Protein AF-A0AA36EA44-F1 (afdb_monomer_lite)

Sequence (154 aa):
MENFQSLFESNIAKANEVISSLGSTLKMEKAKLKQAHSGLEKDNVELNSSISSKIMKLQDDLATMTVMKSCISDVNALLLDIIETCDSMIPITLKKHLSEKLRPVFTMLHRPKGVPESGSILKQRGKGVKQSKKEIPRPSVKPTFKPKSEAKRS

Organism: Lactuca saligna (NCBI:txid75948)

Foldseek 3Di:
DVVVVVVVVVVVVVVVVVVVVVVVVVVVVVVVVVVVVVVVVVVVVVVVVVVVVVVVVVVVVVVVVVVLLVVLVVVVVVVVVVLVVCVPPDPPVVSVVVCVVCVVVNVVSVDPPPDDPPPDDPDDDDDDDDDDDDDDDDDDDDDDDDDDDDDDDD

Radius of gyration: 41.21 Å; chains: 1; bounding box: 108×43×106 Å

Structure (mmCIF, N/CA/C/O backbone):
data_AF-A0AA36EA44-F1
#
_entry.id   AF-A0AA36EA44-F1
#
loop_
_atom_site.group_PDB
_atom_site.id
_atom_site.type_symbol
_atom_site.label_atom_id
_atom_site.label_alt_id
_atom_site.label_comp_id
_atom_site.label_asym_id
_atom_site.label_entity_id
_atom_site.label_seq_id
_atom_site.pdbx_PDB_ins_code
_atom_site.Cartn_x
_atom_site.Cartn_y
_atom_site.Cartn_z
_atom_site.occupancy
_atom_site.B_iso_or_equiv
_atom_site.auth_seq_id
_atom_site.auth_comp_id
_atom_site.auth_asym_id
_atom_site.auth_atom_id
_atom_site.pdbx_PDB_model_num
ATOM 1 N N . MET A 1 1 ? -48.434 -3.581 55.687 1.00 69.88 1 MET A N 1
ATOM 2 C CA . MET A 1 1 ? -47.322 -2.623 55.495 1.00 69.88 1 MET A CA 1
ATOM 3 C C . MET A 1 1 ? -46.025 -3.354 55.142 1.00 69.88 1 MET A C 1
ATOM 5 O O . MET A 1 1 ? -45.350 -2.936 54.214 1.00 69.88 1 MET A O 1
ATOM 9 N N . GLU A 1 2 ? -45.744 -4.499 55.770 1.00 79.75 2 GLU A N 1
ATOM 10 C CA . GLU A 1 2 ? -44.529 -5.315 55.564 1.00 79.75 2 GLU A CA 1
ATOM 11 C C . GLU A 1 2 ? -44.252 -5.748 54.107 1.00 79.75 2 GLU A C 1
ATOM 13 O O . GLU A 1 2 ? -43.113 -5.671 53.663 1.00 79.75 2 GLU A O 1
ATOM 18 N N . ASN A 1 3 ? -45.273 -6.102 53.315 1.00 90.06 3 ASN A N 1
ATOM 19 C CA . ASN A 1 3 ? -45.079 -6.533 51.916 1.00 90.06 3 ASN A CA 1
ATOM 20 C C . ASN A 1 3 ? -44.512 -5.426 50.993 1.00 90.06 3 ASN A C 1
ATOM 22 O O . ASN A 1 3 ? -43.799 -5.698 50.030 1.00 90.06 3 ASN A O 1
ATOM 26 N N . PHE A 1 4 ? -44.813 -4.153 51.279 1.00 93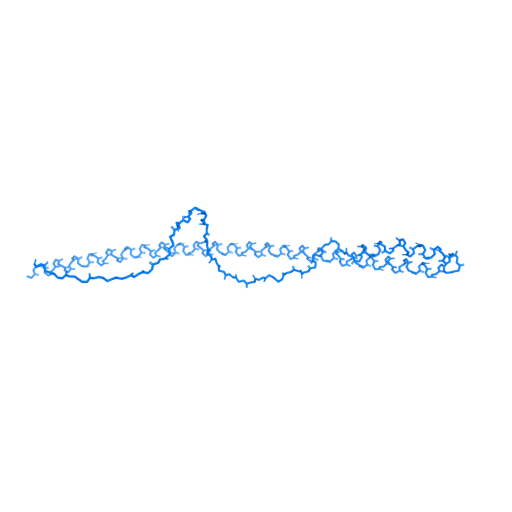.88 4 PHE A N 1
ATOM 27 C CA . PHE A 1 4 ? -44.265 -3.036 50.500 1.00 93.88 4 PHE A CA 1
ATOM 28 C C . PHE A 1 4 ? -42.791 -2.786 50.827 1.00 93.88 4 PHE A C 1
ATOM 30 O O . PHE A 1 4 ? -42.006 -2.512 49.920 1.00 93.88 4 PHE A O 1
ATOM 37 N N . GLN A 1 5 ? -42.413 -2.932 52.099 1.00 95.06 5 GLN A N 1
ATOM 38 C CA . GLN A 1 5 ? -41.031 -2.807 52.560 1.00 95.06 5 GLN A CA 1
ATOM 39 C C . GLN A 1 5 ? -40.135 -3.849 51.872 1.00 95.06 5 GLN A C 1
ATOM 41 O O . GLN A 1 5 ? -39.123 -3.496 51.270 1.00 95.06 5 GLN A O 1
ATOM 46 N N . SER A 1 6 ? -40.557 -5.119 51.863 1.00 95.00 6 SER A N 1
ATOM 47 C CA . SER A 1 6 ? -39.792 -6.205 51.239 1.00 95.00 6 SER A CA 1
ATOM 48 C C . SER A 1 6 ? -39.656 -6.044 49.723 1.00 95.00 6 SER A C 1
ATOM 50 O O . SER A 1 6 ? -38.596 -6.318 49.158 1.00 95.00 6 SER A O 1
ATOM 52 N N . LEU A 1 7 ? -40.708 -5.573 49.041 1.00 95.88 7 LEU A N 1
ATOM 53 C CA . LEU A 1 7 ? -40.651 -5.278 47.605 1.00 95.88 7 LEU A CA 1
ATOM 54 C C . LEU A 1 7 ? -39.654 -4.157 47.297 1.00 95.88 7 LEU A C 1
ATOM 56 O O . LEU A 1 7 ? -38.891 -4.257 46.334 1.00 95.88 7 LEU A O 1
ATOM 60 N N . PHE A 1 8 ? -39.646 -3.106 48.115 1.00 96.44 8 PHE A N 1
ATOM 61 C CA . PHE A 1 8 ? -38.722 -1.989 47.967 1.00 96.44 8 PHE A CA 1
ATOM 62 C C . PHE A 1 8 ? -37.265 -2.425 48.160 1.00 96.44 8 PHE A C 1
ATOM 64 O O . PHE A 1 8 ? -36.429 -2.157 47.296 1.00 96.44 8 PHE A O 1
ATOM 71 N N . GLU A 1 9 ? -36.973 -3.173 49.225 1.00 96.94 9 GLU A N 1
ATOM 72 C CA . GL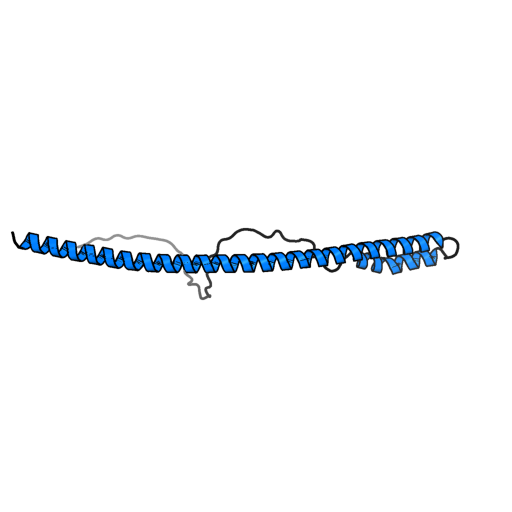U A 1 9 ? -35.632 -3.707 49.497 1.00 96.94 9 GLU A CA 1
ATOM 73 C C . GLU A 1 9 ? -35.145 -4.644 48.380 1.00 96.94 9 GLU A C 1
ATOM 75 O O . GLU A 1 9 ? -34.023 -4.499 47.890 1.00 96.94 9 GLU A O 1
ATOM 80 N N . SER A 1 10 ? -36.010 -5.542 47.892 1.00 97.62 10 SER A N 1
ATOM 81 C CA . SER A 1 10 ? -35.718 -6.402 46.735 1.00 97.62 10 SER A CA 1
ATOM 82 C C . SER A 1 10 ? -35.385 -5.584 45.481 1.00 97.62 10 SER A C 1
ATOM 84 O O . SER A 1 10 ? -34.459 -5.917 44.739 1.00 97.62 10 SER A O 1
ATOM 86 N N . ASN A 1 11 ? -36.131 -4.512 45.215 1.00 97.62 11 ASN A N 1
ATOM 87 C CA . ASN A 1 11 ? -35.894 -3.670 44.043 1.00 97.62 11 ASN A CA 1
ATOM 88 C C . ASN A 1 11 ? -34.576 -2.896 44.150 1.00 97.62 11 ASN A C 1
ATOM 90 O O . ASN A 1 11 ? -33.856 -2.801 43.155 1.00 97.62 11 ASN A O 1
ATOM 94 N N . ILE A 1 12 ? -34.225 -2.405 45.341 1.00 98.38 12 ILE A N 1
ATOM 95 C CA . ILE A 1 12 ? -32.917 -1.786 45.595 1.00 98.38 12 ILE A CA 1
ATOM 96 C C . ILE A 1 12 ? -31.793 -2.791 45.345 1.00 98.38 12 ILE A C 1
ATOM 98 O O . ILE A 1 12 ? -30.825 -2.466 44.658 1.00 98.38 12 ILE A O 1
ATOM 102 N N . ALA A 1 13 ? -31.923 -4.018 45.856 1.00 98.19 13 ALA A N 1
ATOM 103 C CA . ALA A 1 13 ? -30.918 -5.058 45.661 1.00 98.19 13 ALA A CA 1
ATOM 104 C C . ALA A 1 13 ? -30.692 -5.353 44.168 1.00 98.19 13 ALA A C 1
ATOM 106 O O . ALA A 1 13 ? -29.554 -5.320 43.699 1.00 98.19 13 ALA A O 1
ATOM 107 N N . LYS A 1 14 ? -31.776 -5.530 43.401 1.00 98.50 14 LYS A N 1
ATOM 108 C CA . LYS A 1 14 ? -31.709 -5.733 41.944 1.00 98.50 14 LYS A CA 1
ATOM 109 C C . LYS A 1 14 ? -31.079 -4.544 41.220 1.00 98.50 14 LYS A C 1
ATOM 111 O O . LYS A 1 14 ? -30.257 -4.735 40.329 1.00 98.50 14 LYS A O 1
ATOM 116 N N . ALA A 1 15 ? -31.437 -3.315 41.597 1.00 98.44 15 ALA A N 1
ATOM 117 C CA . ALA A 1 15 ? -30.849 -2.116 41.005 1.00 98.44 15 ALA A CA 1
ATOM 118 C C . ALA A 1 15 ? -29.330 -2.063 41.245 1.00 98.44 15 ALA A C 1
ATOM 120 O O . ALA A 1 15 ? -28.568 -1.818 40.312 1.00 98.44 15 ALA A O 1
ATOM 121 N N . ASN A 1 16 ? -28.881 -2.370 42.463 1.00 98.44 16 ASN A N 1
ATOM 122 C CA . ASN A 1 16 ? -27.461 -2.402 42.814 1.00 98.44 16 ASN A CA 1
ATOM 123 C C . ASN A 1 16 ? -26.691 -3.506 42.075 1.00 98.44 16 ASN A C 1
ATOM 125 O O . ASN A 1 16 ? -25.550 -3.289 41.653 1.00 98.44 16 ASN A O 1
ATOM 129 N N . GLU A 1 17 ? -27.309 -4.670 41.877 1.00 98.62 17 GLU A N 1
ATOM 130 C CA . GLU A 1 17 ? -26.740 -5.763 41.086 1.00 98.62 17 GLU A CA 1
ATOM 131 C C . GLU A 1 17 ? -26.542 -5.343 39.622 1.00 98.62 17 GLU A C 1
ATOM 133 O O . GLU A 1 17 ? -25.446 -5.483 39.072 1.00 98.62 17 GLU A O 1
ATOM 138 N N . VAL A 1 18 ? -27.568 -4.740 39.011 1.00 98.62 18 VAL A N 1
ATOM 139 C CA . VAL A 1 18 ? -27.497 -4.219 37.638 1.00 98.62 18 VAL A CA 1
ATOM 140 C C . VAL A 1 18 ? -26.425 -3.135 37.515 1.00 98.62 18 VAL A C 1
ATOM 142 O O . VAL A 1 18 ? -25.623 -3.178 36.582 1.00 98.62 18 VAL A O 1
ATOM 145 N N . ILE A 1 19 ? -26.356 -2.197 38.465 1.00 98.62 19 ILE A N 1
ATOM 146 C CA . ILE A 1 19 ? -25.332 -1.140 38.494 1.00 98.62 19 ILE A CA 1
ATOM 147 C C . ILE A 1 19 ? -23.925 -1.748 38.563 1.00 98.62 19 ILE A C 1
ATOM 149 O O . ILE A 1 19 ? -23.029 -1.325 37.828 1.00 98.62 19 ILE A O 1
ATOM 153 N N . SER A 1 20 ? -23.729 -2.770 39.397 1.00 98.38 20 SER A N 1
ATOM 154 C CA . SER A 1 20 ? -22.437 -3.447 39.547 1.00 98.38 20 SER A CA 1
ATOM 155 C C . SER A 1 20 ? -22.031 -4.194 38.271 1.00 98.38 20 SER A C 1
ATOM 157 O O . SER A 1 20 ? -20.891 -4.067 37.812 1.00 98.38 20 SER A O 1
ATOM 159 N N . SER A 1 21 ? -22.970 -4.914 37.651 1.00 98.56 21 SER A N 1
ATOM 160 C CA . SER A 1 21 ? -22.762 -5.620 36.380 1.00 98.56 21 SER A CA 1
ATOM 161 C C . SER A 1 21 ? -22.435 -4.660 35.230 1.00 98.56 21 SER A C 1
ATOM 163 O O . SER A 1 21 ? -21.468 -4.865 34.485 1.00 98.56 21 SER A O 1
ATOM 165 N N . LEU A 1 22 ? -23.173 -3.550 35.129 1.00 98.62 22 LEU A N 1
ATOM 166 C CA . LEU A 1 22 ? -22.915 -2.502 34.145 1.00 98.62 22 LEU A CA 1
ATOM 167 C C . LEU A 1 22 ? -21.538 -1.865 34.364 1.00 98.62 22 LEU A C 1
ATOM 169 O O . LEU A 1 22 ? -20.781 -1.690 33.409 1.00 98.62 22 LEU A O 1
ATOM 173 N N . GLY A 1 23 ? -21.176 -1.575 35.616 1.00 98.69 23 GLY A N 1
ATOM 174 C CA . GLY A 1 23 ? -19.865 -1.035 35.971 1.00 98.69 23 GLY A CA 1
ATOM 175 C C . GLY A 1 23 ? -18.713 -1.965 35.579 1.00 98.69 23 GLY A C 1
ATOM 176 O O . GLY A 1 23 ? -17.700 -1.502 35.048 1.00 98.69 23 GLY A O 1
ATOM 177 N N . SER A 1 24 ? -18.872 -3.275 35.787 1.00 98.44 24 SER A N 1
ATOM 178 C CA . SER A 1 24 ? -17.914 -4.293 35.336 1.00 98.44 24 SER A CA 1
ATOM 179 C C . SER A 1 24 ? -17.795 -4.325 33.807 1.00 98.44 24 SER A C 1
ATOM 181 O O . SER A 1 24 ? -16.693 -4.232 33.257 1.00 98.44 24 SER A O 1
ATOM 183 N N . THR A 1 25 ? -18.935 -4.347 33.111 1.00 98.69 25 THR A N 1
ATOM 184 C CA . THR A 1 25 ? -18.997 -4.382 31.642 1.00 98.69 25 THR A CA 1
ATOM 185 C C . THR A 1 25 ? -18.336 -3.153 31.020 1.00 98.69 25 THR A C 1
ATOM 187 O O . THR A 1 25 ? -17.501 -3.287 30.127 1.00 98.69 25 THR A O 1
ATOM 190 N N . LEU A 1 26 ? -18.622 -1.953 31.533 1.00 98.69 26 LEU A N 1
ATOM 191 C CA . LEU A 1 26 ? -18.016 -0.709 31.050 1.00 98.69 26 LEU A CA 1
ATOM 192 C C . LEU A 1 26 ? -16.497 -0.680 31.249 1.00 98.69 26 LEU A C 1
ATOM 194 O O . LEU A 1 26 ? -15.771 -0.207 30.374 1.00 98.69 26 LEU A O 1
ATOM 198 N N . LYS A 1 27 ? -15.988 -1.198 32.375 1.00 98.75 27 LYS A N 1
ATOM 199 C CA . LYS A 1 27 ? -14.538 -1.308 32.608 1.00 98.75 27 LYS A CA 1
ATOM 200 C C . LYS A 1 27 ? -13.879 -2.247 31.597 1.00 98.75 27 LYS A C 1
ATOM 202 O O . LYS A 1 27 ? -12.832 -1.900 31.050 1.00 98.75 27 LYS A O 1
ATOM 207 N N . MET A 1 28 ? -14.501 -3.394 31.326 1.00 98.62 28 MET A N 1
ATOM 208 C CA . MET A 1 28 ? -14.015 -4.353 30.335 1.00 98.62 28 MET A CA 1
ATOM 209 C C . MET A 1 28 ? -14.016 -3.757 28.920 1.00 98.62 28 MET A C 1
ATOM 211 O O . MET A 1 28 ? -12.995 -3.812 28.238 1.00 98.62 28 MET A O 1
ATOM 215 N N . GLU A 1 29 ? -15.119 -3.146 28.485 1.00 98.62 29 GLU A N 1
ATOM 216 C CA . GLU A 1 29 ? -15.212 -2.519 27.158 1.00 98.62 29 GLU A CA 1
ATOM 217 C C . GLU A 1 29 ? -14.220 -1.359 27.002 1.00 98.62 29 GLU A C 1
ATOM 219 O O . GLU A 1 29 ? -13.554 -1.242 25.975 1.00 98.62 29 GLU A O 1
ATOM 224 N N . LYS A 1 30 ? -14.008 -0.557 28.054 1.00 98.69 30 LYS A N 1
ATOM 225 C CA . LYS A 1 30 ? -12.967 0.481 28.065 1.00 98.69 30 LYS A CA 1
ATOM 226 C C . LYS A 1 30 ? -11.567 -0.102 27.858 1.00 98.69 30 LYS A C 1
ATOM 228 O O . LYS A 1 30 ? -10.756 0.507 27.161 1.00 98.69 30 LYS A O 1
ATOM 233 N N . ALA A 1 31 ? -11.263 -1.253 28.458 1.00 98.75 31 ALA A N 1
ATOM 234 C CA . ALA A 1 31 ? -9.978 -1.924 28.270 1.00 98.75 31 ALA A CA 1
ATOM 235 C C . ALA A 1 31 ? -9.820 -2.455 26.835 1.00 98.75 31 ALA A C 1
ATOM 237 O O . ALA A 1 31 ? -8.790 -2.202 26.209 1.00 98.75 31 ALA A O 1
ATOM 238 N N . LYS A 1 32 ? -10.858 -3.099 26.285 1.00 98.81 32 LYS A N 1
ATOM 239 C CA . LYS A 1 32 ? -10.873 -3.570 24.889 1.00 98.81 32 LYS A CA 1
ATOM 240 C C . LYS A 1 32 ? -10.690 -2.423 23.898 1.00 98.81 32 LYS A C 1
ATOM 242 O O . LYS A 1 32 ? -9.893 -2.540 22.974 1.00 98.81 32 LYS A O 1
ATOM 247 N N . LEU A 1 33 ? -11.374 -1.298 24.113 1.00 98.69 33 LEU A N 1
ATOM 248 C CA . LEU A 1 33 ? -11.248 -0.118 23.258 1.00 98.69 33 LEU A CA 1
ATOM 249 C C . LEU A 1 33 ? -9.821 0.442 23.273 1.00 98.69 33 LEU A C 1
ATOM 251 O O . LEU A 1 33 ? -9.277 0.753 22.218 1.00 98.69 33 LEU A O 1
ATOM 255 N N . LYS A 1 34 ? -9.189 0.527 24.452 1.00 98.75 34 LYS A N 1
ATOM 256 C CA . LYS A 1 34 ? -7.783 0.948 24.564 1.00 98.75 34 LYS A CA 1
ATOM 257 C C . LYS A 1 34 ? -6.843 0.002 23.821 1.00 98.75 34 LYS A C 1
ATOM 259 O O . LYS A 1 34 ? -5.960 0.467 23.109 1.00 98.75 34 LYS A O 1
ATOM 264 N N . GLN A 1 35 ? -7.056 -1.305 23.958 1.00 98.62 35 GLN A N 1
ATOM 265 C CA . GLN A 1 35 ? -6.265 -2.311 23.255 1.00 98.62 35 GLN A CA 1
ATOM 266 C C . GLN A 1 35 ? -6.421 -2.183 21.732 1.00 98.62 35 GLN A C 1
ATOM 268 O O . GLN A 1 35 ? -5.423 -2.158 21.013 1.00 98.62 35 GLN A O 1
ATOM 273 N N . ALA A 1 36 ? -7.655 -2.035 21.241 1.00 98.69 36 ALA A N 1
ATOM 274 C CA . ALA A 1 36 ? -7.937 -1.839 19.822 1.00 98.69 36 ALA A CA 1
ATOM 275 C C . ALA A 1 36 ? -7.286 -0.557 19.283 1.00 98.69 36 ALA A C 1
ATOM 277 O O . ALA A 1 36 ? -6.678 -0.584 18.216 1.00 98.69 36 ALA A O 1
ATOM 278 N N . HIS A 1 37 ? -7.344 0.540 20.044 1.00 98.62 37 HIS A N 1
ATOM 279 C CA . HIS A 1 37 ? -6.681 1.792 19.684 1.00 98.62 37 HIS A CA 1
ATOM 280 C C . HIS A 1 37 ? -5.164 1.615 19.550 1.00 98.62 37 HIS A C 1
ATOM 282 O O . HIS A 1 37 ? -4.600 1.992 18.530 1.00 98.62 37 HIS A O 1
ATOM 288 N N . SER A 1 38 ? -4.506 0.987 20.533 1.00 98.62 38 SER A N 1
ATOM 289 C CA . SER A 1 38 ? -3.061 0.729 20.447 1.00 98.62 38 SER A CA 1
ATOM 290 C C . SER A 1 38 ? -2.680 -0.189 19.280 1.00 98.62 38 SER A C 1
ATOM 292 O O . SER A 1 38 ? -1.619 -0.012 18.687 1.00 98.62 38 SER A O 1
ATOM 294 N N . GLY A 1 39 ? -3.543 -1.149 18.927 1.00 98.62 39 GLY A 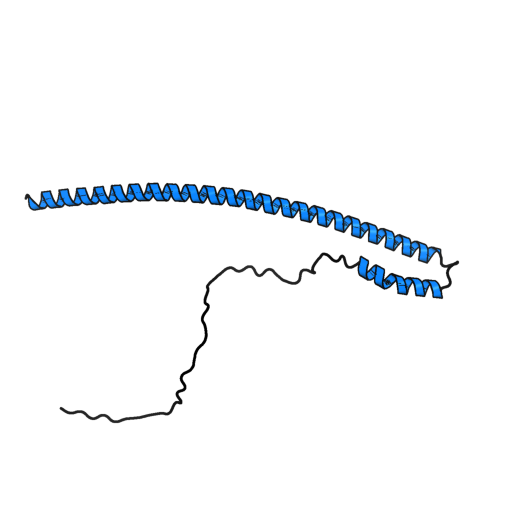N 1
ATOM 295 C CA . GLY A 1 39 ? -3.336 -2.008 17.760 1.00 98.62 39 GLY A CA 1
ATOM 296 C C . GLY A 1 39 ? -3.404 -1.215 16.457 1.00 98.62 39 GLY A C 1
ATOM 297 O O . GLY A 1 39 ? -2.473 -1.268 15.662 1.00 98.62 39 GLY A O 1
ATOM 298 N N . LEU A 1 40 ? -4.453 -0.406 16.285 1.00 98.69 40 LEU A N 1
ATOM 299 C CA . LEU A 1 40 ? -4.614 0.457 15.110 1.00 98.69 40 LEU A CA 1
ATOM 300 C C . LEU A 1 40 ? -3.475 1.470 14.962 1.00 98.69 40 LEU A C 1
ATOM 302 O O . LEU A 1 40 ? -3.028 1.734 13.850 1.00 98.69 40 LEU A O 1
ATOM 306 N N . GLU A 1 41 ? -2.995 2.035 16.069 1.00 98.75 41 GLU A N 1
ATOM 307 C CA . GLU A 1 41 ? -1.865 2.963 16.062 1.00 98.75 41 GLU A CA 1
ATOM 308 C C . GLU A 1 41 ? -0.580 2.279 15.579 1.00 98.75 41 GLU A C 1
ATOM 310 O O . GLU A 1 41 ? 0.108 2.808 14.704 1.00 98.75 41 GLU A O 1
ATOM 315 N N . LYS A 1 42 ? -0.303 1.067 16.074 1.00 98.69 42 LYS A N 1
ATOM 316 C CA . LYS A 1 42 ? 0.831 0.255 15.622 1.00 98.69 42 LYS A CA 1
ATOM 317 C C . LYS A 1 42 ? 0.730 -0.081 14.132 1.00 98.69 42 LYS A C 1
ATOM 319 O O . LYS A 1 42 ? 1.687 0.158 13.397 1.00 98.69 42 LYS A O 1
ATOM 324 N N . ASP A 1 43 ? -0.419 -0.587 13.691 1.00 98.69 43 ASP A N 1
ATOM 325 C CA . ASP A 1 43 ? -0.648 -0.969 12.294 1.00 98.69 43 ASP A CA 1
ATOM 326 C C . ASP A 1 43 ? -0.497 0.237 11.357 1.00 98.69 43 ASP A C 1
ATOM 328 O O . ASP A 1 43 ? 0.066 0.126 10.269 1.00 98.69 43 ASP A O 1
ATOM 332 N N . ASN A 1 44 ? -0.949 1.419 11.788 1.00 98.56 44 ASN A N 1
ATOM 333 C CA . ASN A 1 44 ? -0.791 2.653 11.026 1.00 98.56 44 ASN A CA 1
ATOM 334 C C . ASN A 1 44 ? 0.685 3.064 10.894 1.00 98.56 44 ASN A C 1
ATOM 336 O O . ASN A 1 44 ? 1.122 3.455 9.811 1.00 98.56 44 ASN A O 1
ATOM 340 N N . VAL A 1 45 ? 1.476 2.966 11.967 1.00 98.69 45 VAL A N 1
ATOM 341 C CA . VAL A 1 45 ? 2.923 3.239 11.911 1.00 98.69 45 VAL A CA 1
ATOM 342 C C . VAL A 1 45 ? 3.627 2.258 10.968 1.00 98.69 45 VAL A C 1
ATOM 344 O O . VAL A 1 45 ? 4.422 2.681 10.125 1.00 98.69 45 VAL A O 1
ATOM 347 N N . GLU A 1 46 ? 3.304 0.967 11.054 1.00 98.75 46 GLU A N 1
ATOM 348 C CA . GLU A 1 46 ? 3.884 -0.070 10.195 1.00 98.75 46 GLU A CA 1
ATOM 349 C C . GLU A 1 46 ? 3.523 0.141 8.719 1.00 98.75 46 GLU A C 1
ATOM 351 O O . GLU A 1 46 ? 4.398 0.119 7.846 1.00 98.75 46 GLU A O 1
ATOM 356 N N . LEU A 1 47 ? 2.252 0.434 8.434 1.00 98.62 47 LEU A N 1
ATOM 357 C CA . LEU A 1 47 ? 1.786 0.737 7.086 1.00 98.62 47 LEU A CA 1
ATOM 358 C C . LEU A 1 47 ? 2.499 1.966 6.512 1.00 98.62 47 LEU A C 1
ATOM 360 O O . LEU A 1 47 ? 2.991 1.912 5.384 1.00 98.62 47 LEU A O 1
ATOM 364 N N . ASN A 1 48 ? 2.602 3.054 7.281 1.00 98.50 48 ASN A N 1
ATOM 365 C CA . ASN A 1 48 ? 3.278 4.273 6.835 1.00 98.50 48 ASN A CA 1
ATOM 366 C C . ASN A 1 48 ? 4.772 4.044 6.576 1.00 98.50 48 ASN A C 1
ATOM 368 O O . ASN A 1 48 ? 5.305 4.546 5.583 1.00 98.50 48 ASN A O 1
ATOM 372 N N . SER A 1 49 ? 5.440 3.248 7.413 1.00 98.56 49 SER A N 1
ATOM 373 C CA . SER A 1 49 ? 6.835 2.852 7.194 1.00 98.56 49 SER A CA 1
ATOM 374 C C . SER A 1 49 ? 6.991 2.042 5.899 1.00 98.56 49 SER A C 1
ATOM 376 O O . SER A 1 49 ? 7.838 2.360 5.059 1.00 98.56 49 SER A O 1
ATOM 378 N N . SER A 1 50 ? 6.112 1.057 5.673 1.00 98.62 50 SER A N 1
ATOM 379 C CA . SER A 1 50 ? 6.114 0.226 4.463 1.00 98.62 50 SER A CA 1
ATOM 380 C C . SER A 1 50 ? 5.858 1.038 3.190 1.00 98.62 50 SER A C 1
ATOM 382 O O . SER A 1 50 ? 6.558 0.870 2.189 1.00 98.62 50 SER A O 1
ATOM 384 N N . ILE A 1 51 ? 4.879 1.947 3.225 1.00 98.56 51 ILE A N 1
ATOM 385 C CA . ILE A 1 51 ? 4.567 2.846 2.108 1.00 98.56 51 ILE A CA 1
ATOM 386 C C . ILE A 1 51 ? 5.766 3.745 1.806 1.00 98.56 51 ILE A C 1
ATOM 388 O O . ILE A 1 51 ? 6.186 3.817 0.653 1.00 98.56 51 ILE A O 1
ATOM 392 N N . SER A 1 52 ? 6.352 4.372 2.827 1.00 98.50 52 SER A N 1
ATOM 393 C CA . SER A 1 52 ? 7.507 5.262 2.660 1.00 98.50 52 SER A CA 1
ATOM 394 C C . SER A 1 52 ? 8.696 4.529 2.037 1.00 98.50 52 SER A C 1
ATOM 396 O O . SER A 1 52 ? 9.292 5.017 1.080 1.00 98.50 52 SER A O 1
ATOM 398 N N . SER A 1 53 ? 8.988 3.311 2.506 1.00 98.50 53 SER A N 1
ATOM 399 C CA . SER A 1 53 ? 10.037 2.461 1.934 1.00 98.50 53 SER A CA 1
ATOM 400 C C . SER A 1 53 ? 9.796 2.146 0.453 1.00 98.50 53 SER A C 1
ATOM 402 O O . SER A 1 53 ? 10.707 2.274 -0.367 1.00 98.50 53 SER A O 1
ATOM 404 N N . LYS A 1 54 ? 8.562 1.788 0.077 1.00 98.56 54 LYS A N 1
ATOM 405 C CA . LYS A 1 54 ? 8.212 1.511 -1.324 1.00 98.56 54 LYS A CA 1
ATOM 406 C C . LYS A 1 54 ? 8.289 2.754 -2.207 1.00 98.56 54 LYS A C 1
ATOM 408 O O . LYS A 1 54 ? 8.715 2.637 -3.352 1.00 98.56 54 LYS A O 1
ATOM 413 N N . ILE A 1 55 ? 7.896 3.920 -1.695 1.00 98.38 55 ILE A N 1
ATOM 414 C CA . ILE A 1 55 ? 8.005 5.192 -2.421 1.00 98.38 55 ILE A CA 1
ATOM 415 C C . ILE A 1 55 ? 9.471 5.512 -2.707 1.00 98.38 55 ILE A C 1
ATOM 417 O O . ILE A 1 55 ? 9.791 5.798 -3.857 1.00 98.38 55 ILE A O 1
ATOM 421 N N . MET A 1 56 ? 10.356 5.398 -1.710 1.00 97.94 56 MET A N 1
ATOM 422 C CA . MET A 1 56 ? 11.793 5.631 -1.910 1.00 97.94 56 MET A CA 1
ATOM 423 C C . MET A 1 56 ? 12.362 4.702 -2.984 1.00 97.94 56 MET A C 1
ATOM 425 O O . MET A 1 56 ? 12.997 5.162 -3.925 1.00 97.94 56 MET A O 1
ATOM 429 N N . LYS A 1 57 ? 12.030 3.406 -2.927 1.00 97.81 57 LYS A N 1
ATOM 430 C CA . LYS A 1 57 ? 12.479 2.453 -3.949 1.00 97.81 57 LYS A CA 1
ATOM 431 C C . LYS A 1 57 ? 11.995 2.821 -5.357 1.00 97.81 57 LYS A C 1
ATOM 433 O O . LYS A 1 57 ? 12.763 2.755 -6.307 1.00 97.81 57 LYS A O 1
ATOM 438 N N . LEU A 1 58 ? 10.729 3.217 -5.502 1.00 97.56 58 LEU A N 1
ATOM 439 C CA . LEU A 1 58 ? 10.194 3.641 -6.800 1.00 97.56 58 LEU A CA 1
ATOM 440 C C . LEU A 1 58 ? 10.860 4.924 -7.314 1.00 97.56 58 LEU A C 1
ATOM 442 O O . LEU A 1 58 ? 11.018 5.078 -8.523 1.00 97.56 58 LEU A O 1
ATOM 446 N N . GLN A 1 59 ? 11.243 5.838 -6.421 1.00 97.56 59 GLN A N 1
ATOM 447 C CA . GLN A 1 59 ? 11.999 7.037 -6.783 1.00 97.56 59 GLN A CA 1
ATOM 448 C C . GLN A 1 59 ? 13.402 6.678 -7.285 1.00 97.56 59 GLN A C 1
ATOM 450 O O . GLN A 1 59 ? 13.811 7.199 -8.323 1.00 97.56 59 GLN A O 1
ATOM 455 N N . ASP A 1 60 ? 14.087 5.743 -6.626 1.00 96.19 60 ASP A N 1
ATOM 456 C CA . ASP A 1 60 ? 15.402 5.247 -7.052 1.00 96.19 60 ASP A CA 1
ATOM 457 C C . ASP A 1 60 ? 15.329 4.525 -8.410 1.00 96.19 60 ASP A C 1
ATOM 459 O O . ASP A 1 60 ? 16.133 4.783 -9.315 1.00 96.19 60 ASP A O 1
ATOM 463 N N . ASP A 1 61 ? 14.324 3.665 -8.596 1.00 95.56 61 ASP A N 1
ATOM 464 C CA . ASP A 1 61 ? 14.081 2.960 -9.859 1.00 95.56 61 ASP A CA 1
ATOM 465 C C . ASP A 1 61 ? 13.783 3.961 -10.997 1.00 95.56 61 ASP A C 1
ATOM 467 O O . ASP A 1 61 ? 14.293 3.829 -12.116 1.00 95.56 61 ASP A O 1
ATOM 471 N N . LEU A 1 62 ? 12.997 5.009 -10.719 1.00 94.69 62 LEU A N 1
ATOM 472 C CA . LEU A 1 62 ? 12.685 6.071 -11.679 1.00 94.69 62 LEU A CA 1
ATOM 473 C C . LEU A 1 62 ? 13.916 6.919 -12.030 1.00 94.69 62 LEU A C 1
ATOM 475 O O . LEU A 1 62 ? 14.113 7.250 -13.205 1.00 94.69 62 LEU A O 1
ATOM 479 N N . ALA A 1 63 ? 14.747 7.258 -11.043 1.00 94.50 63 ALA A N 1
ATOM 480 C CA . ALA A 1 63 ? 16.004 7.965 -11.264 1.00 94.50 63 ALA A CA 1
ATOM 481 C C . ALA A 1 63 ? 16.928 7.138 -12.170 1.00 94.50 63 ALA A C 1
ATOM 483 O O . ALA A 1 63 ? 17.414 7.640 -13.185 1.00 94.50 63 ALA A O 1
ATOM 484 N N . THR A 1 64 ? 17.063 5.842 -11.884 1.00 94.69 64 THR A N 1
ATOM 485 C CA . THR A 1 64 ? 17.851 4.902 -12.695 1.00 94.69 64 THR A CA 1
ATOM 486 C C . THR A 1 64 ? 17.336 4.817 -14.133 1.00 94.69 64 THR A C 1
ATOM 488 O O . THR A 1 64 ? 18.111 4.921 -15.085 1.00 94.69 64 THR A O 1
ATOM 491 N N . MET A 1 65 ? 16.017 4.693 -14.323 1.00 93.12 65 MET A N 1
ATOM 492 C CA . MET A 1 65 ? 15.415 4.676 -15.660 1.00 93.12 65 MET A CA 1
ATOM 493 C C . MET A 1 65 ? 15.650 5.992 -16.416 1.00 93.12 65 MET A C 1
ATOM 495 O O . MET A 1 65 ? 15.862 5.975 -17.629 1.00 93.12 65 MET A O 1
ATOM 499 N N . THR A 1 66 ? 15.602 7.130 -15.724 1.00 91.50 66 THR A N 1
ATOM 500 C CA . THR A 1 66 ? 15.834 8.450 -16.328 1.00 91.50 66 THR A CA 1
ATOM 501 C C . THR A 1 66 ? 17.271 8.576 -16.826 1.00 91.50 66 THR A C 1
ATOM 503 O O . THR A 1 66 ? 17.478 8.963 -17.976 1.00 91.50 66 THR A O 1
ATOM 506 N N . VAL A 1 67 ? 18.249 8.158 -16.017 1.00 92.44 67 VAL A N 1
ATOM 507 C CA . VAL A 1 67 ? 19.661 8.094 -16.425 1.00 92.44 67 VAL A CA 1
ATOM 508 C C . VAL A 1 67 ? 19.826 7.190 -17.646 1.00 92.44 67 VAL A C 1
ATOM 510 O O . VAL A 1 67 ? 20.402 7.610 -18.646 1.00 92.44 67 VAL A O 1
ATOM 513 N N . MET A 1 68 ? 19.244 5.987 -17.624 1.00 92.62 68 MET A N 1
ATOM 514 C CA . MET A 1 68 ? 19.326 5.053 -18.750 1.00 92.62 68 MET A CA 1
ATOM 515 C C . MET A 1 68 ? 18.734 5.640 -20.041 1.00 92.62 68 MET A C 1
ATOM 517 O O . MET A 1 68 ? 19.328 5.493 -21.108 1.00 92.62 68 MET A O 1
ATOM 521 N N . LYS A 1 69 ? 17.591 6.335 -19.961 1.00 89.62 69 LYS A N 1
ATOM 522 C CA . LYS A 1 69 ? 16.994 7.029 -21.114 1.00 89.62 69 LYS A CA 1
ATOM 523 C C . LYS A 1 69 ? 17.909 8.122 -21.666 1.00 89.62 69 LYS A C 1
ATOM 525 O O . LYS A 1 69 ? 18.014 8.230 -22.884 1.00 89.62 69 LYS A O 1
ATOM 530 N N . SER A 1 70 ? 18.571 8.888 -20.796 1.00 92.94 70 SER A N 1
ATOM 531 C CA . SER A 1 70 ? 19.562 9.886 -21.216 1.00 92.94 70 SER A CA 1
ATOM 532 C C . SER A 1 70 ? 20.710 9.222 -21.970 1.00 92.94 70 SER A C 1
ATOM 534 O O . SER A 1 70 ? 20.959 9.576 -23.114 1.00 92.94 70 SER A O 1
ATOM 536 N N . CYS A 1 71 ? 21.320 8.176 -21.401 1.00 91.75 71 CYS A N 1
ATOM 537 C CA . CYS A 1 71 ? 22.425 7.464 -22.048 1.00 91.75 71 CYS A CA 1
ATOM 538 C C . CYS A 1 71 ? 22.032 6.881 -23.412 1.00 91.75 71 CYS A C 1
ATOM 540 O O . CYS A 1 71 ? 22.811 6.930 -24.359 1.00 91.75 71 CYS A O 1
ATOM 542 N N . ILE A 1 72 ? 20.818 6.335 -23.531 1.00 89.50 72 ILE A N 1
ATOM 543 C CA . ILE A 1 72 ? 20.282 5.858 -24.812 1.00 89.50 72 ILE A CA 1
ATOM 544 C C . ILE A 1 72 ? 20.179 7.008 -25.814 1.00 89.50 72 ILE A C 1
ATOM 546 O O . ILE A 1 72 ? 20.569 6.844 -26.967 1.00 89.50 72 ILE A O 1
ATOM 550 N N . SER A 1 73 ? 19.656 8.158 -25.388 1.00 91.38 73 SER A N 1
ATOM 551 C CA . SER A 1 73 ? 19.557 9.343 -26.240 1.00 91.38 73 SER A CA 1
ATOM 552 C C . SER A 1 73 ? 20.934 9.805 -26.717 1.00 91.38 73 SER A C 1
ATOM 554 O O . SER A 1 73 ? 21.098 10.065 -27.907 1.00 91.38 73 SER A O 1
ATOM 556 N N . ASP A 1 74 ? 21.925 9.833 -25.825 1.00 91.75 74 ASP A N 1
ATOM 557 C CA . ASP A 1 74 ? 23.297 10.246 -26.138 1.00 91.75 74 ASP A CA 1
ATOM 558 C C . ASP A 1 74 ? 23.959 9.290 -27.142 1.00 91.75 74 ASP A C 1
ATOM 560 O O . ASP A 1 74 ? 24.546 9.726 -28.132 1.00 91.75 74 ASP A O 1
ATOM 564 N N . VAL A 1 75 ? 23.805 7.973 -26.948 1.00 90.94 75 VAL A N 1
ATOM 565 C CA . VAL A 1 75 ? 24.301 6.957 -27.893 1.00 90.94 75 VAL A CA 1
ATOM 566 C C . VAL A 1 75 ? 23.614 7.088 -29.250 1.00 90.94 75 VAL A C 1
ATOM 568 O O . VAL A 1 75 ? 24.278 7.012 -30.282 1.00 90.94 75 VAL A O 1
ATOM 571 N N . ASN A 1 76 ? 22.297 7.301 -29.273 1.00 86.00 76 ASN A N 1
ATOM 572 C CA . ASN A 1 76 ? 21.558 7.478 -30.521 1.00 86.00 76 ASN A CA 1
ATOM 573 C C . ASN A 1 76 ? 22.028 8.729 -31.275 1.00 86.00 76 ASN A C 1
ATOM 575 O O . ASN A 1 76 ? 22.219 8.660 -32.487 1.00 86.00 76 ASN A O 1
ATOM 579 N N . ALA A 1 77 ? 22.239 9.842 -30.567 1.00 88.81 77 ALA A N 1
ATOM 580 C CA . ALA A 1 77 ? 22.746 11.082 -31.145 1.00 88.81 77 ALA A CA 1
ATOM 581 C C . ALA A 1 77 ? 24.153 10.894 -31.729 1.00 88.81 77 ALA A C 1
ATOM 583 O O . ALA A 1 77 ? 24.386 11.259 -32.877 1.00 88.81 77 ALA A O 1
ATOM 584 N N . LEU A 1 78 ? 25.058 10.243 -30.990 1.00 90.69 78 LEU A N 1
ATOM 585 C CA . LEU A 1 78 ? 26.413 9.954 -31.462 1.00 90.69 78 LEU A CA 1
ATOM 586 C C . LEU A 1 78 ? 26.417 9.045 -32.700 1.00 90.69 78 LEU A C 1
ATOM 588 O O . LEU A 1 78 ? 27.163 9.281 -33.646 1.00 90.69 78 LEU A O 1
ATOM 592 N N . LEU A 1 79 ? 25.585 7.999 -32.717 1.00 84.75 79 LEU A N 1
ATOM 593 C CA . LEU A 1 79 ? 25.476 7.109 -33.876 1.00 84.75 79 LEU A CA 1
ATOM 594 C C . LEU A 1 79 ? 24.947 7.843 -35.112 1.00 84.75 79 LEU A C 1
ATOM 596 O O . LEU A 1 79 ? 25.429 7.586 -36.214 1.00 84.75 79 LEU A O 1
ATOM 600 N N . LEU A 1 80 ? 23.971 8.738 -34.943 1.00 84.88 80 LEU A N 1
ATOM 601 C CA . LEU A 1 80 ? 23.459 9.572 -36.032 1.00 84.88 80 LEU A CA 1
ATOM 602 C C . LEU A 1 80 ? 24.536 10.525 -36.558 1.00 84.88 80 LEU A C 1
ATOM 604 O O . LEU A 1 80 ? 24.748 10.559 -37.766 1.00 84.88 80 LEU A O 1
ATOM 608 N N . ASP A 1 81 ? 25.265 11.202 -35.670 1.00 86.44 81 ASP A N 1
ATOM 609 C CA . ASP A 1 81 ? 26.359 12.116 -36.020 1.00 86.44 81 ASP A CA 1
ATOM 610 C C . ASP A 1 81 ? 27.485 11.413 -36.801 1.00 86.44 81 ASP A C 1
ATOM 612 O O . ASP A 1 81 ? 27.935 11.901 -37.840 1.00 86.44 81 ASP A O 1
ATOM 616 N N . ILE A 1 82 ? 27.882 10.206 -36.376 1.00 83.94 82 ILE A N 1
ATOM 617 C CA . ILE A 1 82 ? 28.860 9.379 -37.104 1.00 83.94 82 ILE A CA 1
ATOM 618 C C . ILE A 1 82 ? 28.341 9.036 -38.501 1.00 83.94 82 ILE A C 1
ATOM 620 O O . ILE A 1 82 ? 29.086 9.127 -39.480 1.00 83.94 82 ILE A O 1
ATOM 624 N N . ILE A 1 83 ? 27.074 8.623 -38.607 1.00 79.56 83 ILE A N 1
ATOM 625 C CA . ILE A 1 83 ? 26.456 8.285 -39.890 1.00 79.56 83 ILE A CA 1
ATOM 626 C C . ILE A 1 83 ? 26.443 9.521 -40.798 1.00 79.56 83 ILE A C 1
ATOM 628 O O . ILE A 1 83 ? 26.857 9.411 -41.947 1.00 79.56 83 ILE A O 1
ATOM 632 N N . GLU A 1 84 ? 26.001 10.680 -40.315 1.00 80.50 84 GLU A N 1
ATOM 633 C CA . GLU A 1 84 ? 25.974 11.940 -41.070 1.00 80.50 84 GLU A CA 1
ATOM 634 C C . GLU A 1 84 ? 27.375 12.373 -41.519 1.00 80.50 84 GLU A C 1
ATOM 636 O O . GLU A 1 84 ? 27.601 12.577 -42.709 1.00 80.50 84 GLU A O 1
ATOM 641 N N . THR A 1 85 ? 28.353 12.391 -40.615 1.00 81.94 85 THR A N 1
ATOM 642 C CA . THR A 1 85 ? 29.730 12.815 -40.920 1.00 81.94 85 THR A CA 1
ATOM 643 C C . THR A 1 85 ? 30.431 11.886 -41.918 1.00 81.94 85 THR A C 1
ATOM 645 O O . THR A 1 85 ? 31.274 12.319 -42.705 1.00 81.94 85 THR A O 1
ATOM 648 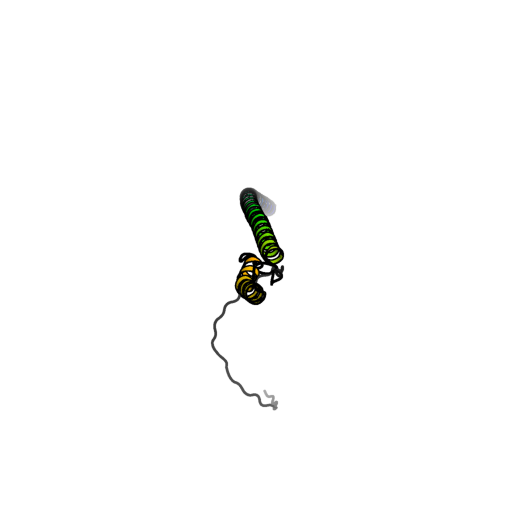N N . CYS A 1 86 ? 30.068 10.602 -41.946 1.00 72.94 86 CYS A N 1
ATOM 649 C CA . CYS A 1 86 ? 30.656 9.618 -42.856 1.00 72.94 86 CYS A CA 1
ATOM 650 C C . CYS A 1 86 ? 30.081 9.645 -44.293 1.00 72.94 86 CYS A C 1
ATOM 652 O O . CYS A 1 86 ? 30.409 8.754 -45.082 1.00 72.94 86 CYS A O 1
ATOM 654 N N . ASP A 1 87 ? 29.268 10.644 -44.668 1.00 60.34 87 ASP A N 1
ATOM 655 C CA . ASP A 1 87 ? 28.607 10.758 -45.985 1.00 60.34 87 ASP A CA 1
ATOM 656 C C . ASP A 1 87 ? 29.543 10.755 -47.208 1.00 60.34 87 ASP A C 1
ATOM 658 O O . ASP A 1 87 ? 29.123 10.374 -48.299 1.00 60.34 87 ASP A O 1
ATOM 662 N N . SER A 1 88 ? 30.816 11.129 -47.056 1.00 61.44 88 SER A N 1
ATOM 663 C CA . SER A 1 88 ? 31.801 11.089 -48.151 1.00 61.44 88 SER A CA 1
ATOM 664 C C . SER A 1 88 ? 32.617 9.790 -48.217 1.00 61.44 88 SER A C 1
ATOM 666 O O . SER A 1 88 ? 33.290 9.546 -49.217 1.00 61.44 88 SER A O 1
ATOM 668 N N . MET A 1 89 ? 32.562 8.944 -47.179 1.00 61.31 89 MET A N 1
ATOM 669 C CA . MET A 1 89 ? 33.423 7.759 -47.027 1.00 61.31 89 MET A CA 1
ATOM 670 C C . MET A 1 89 ? 32.642 6.437 -47.046 1.00 61.31 89 MET A C 1
ATOM 672 O O . MET A 1 89 ? 33.189 5.394 -47.403 1.00 61.31 89 MET A O 1
ATOM 676 N N . ILE A 1 90 ? 31.359 6.468 -46.675 1.00 63.41 90 ILE A N 1
ATOM 677 C CA . ILE A 1 90 ? 30.482 5.299 -46.628 1.00 63.41 90 ILE A CA 1
ATOM 678 C C . ILE A 1 90 ? 29.537 5.328 -47.839 1.00 63.41 90 ILE A C 1
ATOM 680 O O . ILE A 1 90 ? 28.724 6.244 -47.953 1.00 63.41 90 ILE A O 1
ATOM 684 N N . PRO A 1 91 ? 29.573 4.320 -48.733 1.00 69.94 91 PRO A N 1
ATOM 685 C CA . PRO A 1 91 ? 28.640 4.239 -49.853 1.00 69.94 91 PRO A CA 1
ATOM 686 C C . PRO A 1 91 ? 27.183 4.297 -49.371 1.00 69.94 91 PRO A C 1
ATOM 688 O O . PRO A 1 91 ? 26.826 3.628 -48.398 1.00 69.94 91 PRO A O 1
ATOM 691 N N . ILE A 1 92 ? 26.320 5.025 -50.088 1.00 69.31 92 ILE A N 1
ATOM 692 C CA . ILE A 1 92 ? 24.882 5.213 -49.780 1.00 69.31 92 ILE A CA 1
ATOM 693 C C . ILE A 1 92 ? 24.182 3.884 -49.436 1.00 69.31 92 ILE A C 1
ATOM 695 O O . ILE A 1 92 ? 23.350 3.808 -48.528 1.00 69.31 92 ILE A O 1
ATOM 699 N N . THR A 1 93 ? 24.555 2.804 -50.122 1.00 70.69 93 THR A N 1
ATOM 700 C CA . THR A 1 93 ? 24.033 1.449 -49.912 1.00 70.69 93 THR A CA 1
ATOM 701 C C . THR A 1 93 ? 24.359 0.893 -48.523 1.00 70.69 93 THR A C 1
ATOM 703 O O . THR A 1 93 ? 23.516 0.244 -47.906 1.00 70.69 93 THR A O 1
ATOM 706 N N . LEU A 1 94 ? 25.556 1.175 -48.002 1.00 72.00 94 LEU A N 1
ATOM 707 C CA . LEU A 1 94 ? 25.982 0.757 -46.668 1.00 72.00 94 LEU A CA 1
ATOM 708 C C . LEU A 1 94 ? 25.306 1.612 -45.585 1.00 72.00 94 LEU A C 1
ATOM 710 O O . LEU A 1 94 ? 24.878 1.066 -44.571 1.00 72.00 94 LEU A O 1
ATOM 714 N N . LYS A 1 95 ? 25.104 2.914 -45.841 1.00 69.19 95 LYS A N 1
ATOM 715 C CA . LYS A 1 95 ? 24.299 3.813 -44.992 1.00 69.19 95 LYS A CA 1
ATOM 716 C C . LYS A 1 95 ? 22.873 3.292 -44.805 1.00 69.19 95 LYS A C 1
ATOM 718 O O . LYS A 1 95 ? 22.394 3.149 -43.679 1.00 69.19 95 LYS A O 1
ATOM 723 N N . LYS A 1 96 ? 22.216 2.941 -45.917 1.00 78.69 96 LYS A N 1
ATOM 724 C CA . LYS A 1 96 ? 20.875 2.342 -45.913 1.00 78.69 96 LYS A CA 1
ATOM 725 C C . LYS A 1 96 ? 20.857 1.025 -45.132 1.00 78.69 96 LYS A C 1
ATOM 727 O O . LYS A 1 96 ? 19.988 0.832 -44.286 1.00 78.69 96 LYS A O 1
ATOM 732 N N . HIS A 1 97 ? 21.848 0.162 -45.357 1.00 80.06 97 HIS A N 1
ATOM 733 C CA . HIS A 1 97 ? 21.943 -1.128 -44.677 1.00 80.06 97 HIS A CA 1
ATOM 734 C C . HIS A 1 97 ? 22.170 -0.995 -43.160 1.00 80.06 97 HIS A C 1
ATOM 736 O O . HIS A 1 97 ? 21.546 -1.716 -42.380 1.00 80.06 97 HIS A O 1
ATOM 742 N N . LEU A 1 98 ? 23.015 -0.052 -42.723 1.00 77.25 98 LEU A N 1
ATOM 743 C CA . LEU A 1 98 ? 23.206 0.248 -41.300 1.00 77.25 98 LEU A CA 1
ATOM 744 C C . LEU A 1 98 ? 21.916 0.769 -40.662 1.00 77.25 98 LEU A C 1
ATOM 746 O O . LEU A 1 98 ? 21.521 0.277 -39.608 1.00 77.25 98 LEU A O 1
ATOM 750 N N . SER A 1 99 ? 21.233 1.719 -41.307 1.00 79.25 99 SER A N 1
ATOM 751 C CA . SER A 1 99 ? 19.966 2.266 -40.806 1.00 79.25 99 SER A CA 1
ATOM 752 C C . SER A 1 99 ? 18.898 1.177 -40.638 1.00 79.25 99 SER A C 1
ATOM 754 O O . SER A 1 99 ? 18.216 1.119 -39.614 1.00 79.25 99 SER A O 1
ATOM 756 N N . GLU A 1 100 ? 18.788 0.258 -41.601 1.00 86.81 100 GLU A N 1
ATOM 757 C CA . GLU A 1 100 ? 17.870 -0.884 -41.527 1.00 86.81 100 GLU A CA 1
ATOM 758 C C . GLU A 1 100 ? 18.229 -1.853 -40.390 1.00 86.81 100 GLU A C 1
ATOM 760 O O . GLU A 1 100 ? 17.331 -2.307 -39.679 1.00 86.81 100 GLU A O 1
ATOM 765 N N . LYS A 1 101 ? 19.522 -2.131 -40.162 1.00 84.25 101 LYS A N 1
ATOM 766 C CA . LYS A 1 101 ? 19.979 -3.019 -39.077 1.00 84.25 101 LYS A CA 1
ATOM 767 C C . LYS A 1 101 ? 19.889 -2.405 -37.683 1.00 84.25 101 LYS A C 1
ATOM 769 O O . LYS A 1 101 ? 19.674 -3.138 -36.720 1.00 84.25 101 LYS A O 1
ATOM 774 N N . LEU A 1 102 ? 20.045 -1.089 -37.562 1.00 81.50 102 LEU A N 1
ATOM 775 C CA . LEU A 1 102 ? 19.973 -0.387 -36.278 1.00 81.50 102 LEU A CA 1
ATOM 776 C C . LEU A 1 102 ? 18.534 -0.059 -35.867 1.00 81.50 102 LEU A C 1
ATOM 778 O O . LEU A 1 102 ? 18.252 0.066 -34.677 1.00 81.50 102 LEU A O 1
ATOM 782 N N . ARG A 1 103 ? 17.594 0.015 -36.817 1.00 84.44 103 ARG A N 1
ATOM 783 C CA . ARG A 1 103 ? 16.181 0.313 -36.537 1.00 84.44 103 ARG A CA 1
ATOM 784 C C . ARG A 1 103 ? 15.561 -0.595 -35.458 1.00 84.44 103 ARG A C 1
ATOM 786 O O . ARG A 1 103 ? 14.971 -0.043 -34.531 1.00 84.44 103 ARG A O 1
ATOM 793 N N . PRO A 1 104 ? 15.718 -1.934 -35.482 1.00 83.38 104 PRO A N 1
ATOM 794 C CA . PRO A 1 104 ? 15.226 -2.799 -34.409 1.00 83.38 104 PRO A CA 1
ATOM 795 C C . PRO A 1 104 ? 15.839 -2.460 -33.045 1.00 83.38 104 PRO A C 1
ATOM 797 O O . PRO A 1 104 ? 15.124 -2.406 -32.045 1.00 83.38 104 PRO A O 1
ATOM 800 N N . VAL A 1 105 ? 17.140 -2.161 -33.003 1.00 78.56 105 VAL A N 1
ATOM 801 C CA . VAL A 1 105 ? 17.850 -1.798 -31.768 1.00 78.56 105 VAL A CA 1
ATOM 802 C C . VAL A 1 105 ? 17.272 -0.509 -31.189 1.00 78.56 105 VAL A C 1
ATOM 804 O O . VAL A 1 105 ? 16.885 -0.489 -30.023 1.00 78.56 105 VAL A O 1
ATOM 807 N N . PHE A 1 106 ? 17.084 0.527 -32.012 1.00 76.81 106 PHE A N 1
ATOM 808 C CA . PHE A 1 106 ? 16.445 1.770 -31.576 1.00 76.81 106 PHE A CA 1
ATOM 809 C C . PHE A 1 106 ? 15.007 1.549 -31.092 1.00 76.81 106 PHE A C 1
ATOM 811 O O . PHE A 1 106 ? 14.627 2.086 -30.053 1.00 76.81 106 PHE A O 1
ATOM 818 N N . THR A 1 107 ? 14.215 0.705 -31.768 1.00 78.38 107 THR A N 1
ATOM 819 C CA . THR A 1 107 ? 12.850 0.388 -31.304 1.00 78.38 107 THR A CA 1
ATOM 820 C C . THR A 1 107 ? 12.830 -0.342 -29.961 1.00 78.38 107 THR A C 1
ATOM 822 O O . THR A 1 107 ? 11.937 -0.106 -29.149 1.00 78.38 107 THR A O 1
ATOM 825 N N . MET A 1 108 ? 13.822 -1.196 -29.690 1.00 75.50 108 MET A N 1
ATOM 826 C CA . MET A 1 108 ? 13.954 -1.881 -28.403 1.00 75.50 108 MET A CA 1
ATOM 827 C C . MET A 1 108 ? 14.396 -0.926 -27.292 1.00 75.50 108 MET A C 1
ATOM 829 O O . MET A 1 108 ? 13.851 -0.985 -26.193 1.00 75.50 108 MET A O 1
ATOM 833 N N . LEU A 1 109 ? 15.333 -0.022 -27.578 1.00 70.19 109 LEU A N 1
ATOM 834 C CA . LEU A 1 109 ? 15.810 0.980 -26.622 1.00 70.19 109 LEU A CA 1
ATOM 835 C C . LEU A 1 109 ? 14.726 2.007 -26.263 1.00 70.19 109 LEU A C 1
ATOM 837 O O . LEU A 1 109 ? 14.631 2.436 -25.115 1.00 70.19 109 LEU A O 1
ATOM 841 N N . HIS A 1 110 ? 13.860 2.356 -27.217 1.00 70.69 110 HIS A N 1
ATOM 842 C CA . HIS A 1 110 ? 12.764 3.299 -26.992 1.00 70.69 110 HIS A CA 1
ATOM 843 C C . HIS A 1 110 ? 11.606 2.702 -26.167 1.00 70.69 110 HIS A C 1
ATOM 845 O O . HIS A 1 110 ? 10.745 3.436 -25.672 1.00 70.69 110 HIS A O 1
ATOM 851 N N . ARG A 1 111 ? 11.571 1.375 -25.989 1.00 74.12 111 ARG A N 1
ATOM 852 C CA . ARG A 1 111 ? 10.558 0.672 -25.197 1.00 74.12 111 ARG A CA 1
ATOM 853 C C . ARG A 1 111 ? 11.188 0.132 -23.907 1.00 74.12 111 ARG A C 1
ATOM 855 O O . ARG A 1 111 ? 11.494 -1.061 -23.847 1.00 74.12 111 ARG A O 1
ATOM 862 N N . PRO A 1 112 ? 11.383 0.965 -22.863 1.00 61.84 112 PRO A N 1
ATOM 863 C CA . PRO A 1 112 ? 11.889 0.485 -21.584 1.00 61.84 112 PRO A CA 1
ATOM 864 C C . PRO A 1 112 ? 10.931 -0.582 -21.055 1.00 61.84 112 PRO A C 1
ATOM 866 O O . PRO A 1 112 ? 9.766 -0.329 -20.742 1.00 61.84 112 PRO A O 1
ATOM 869 N N . LYS A 1 113 ? 11.430 -1.815 -21.029 1.00 60.28 113 LYS A N 1
ATOM 870 C CA . LYS A 1 113 ? 10.720 -3.026 -20.630 1.00 60.28 113 LYS A CA 1
ATOM 871 C C . LYS A 1 113 ? 10.534 -2.980 -19.109 1.00 60.28 113 LYS A C 1
ATOM 873 O O . LYS A 1 113 ? 11.299 -3.585 -18.374 1.00 60.28 113 LYS A O 1
ATOM 878 N N . GLY A 1 114 ? 9.584 -2.175 -18.638 1.00 55.88 114 GLY A N 1
ATOM 879 C CA . GLY A 1 114 ? 9.401 -1.926 -17.203 1.00 55.88 114 GLY A CA 1
ATOM 880 C C . GLY A 1 114 ? 8.198 -1.065 -16.814 1.00 55.88 114 GLY A C 1
ATOM 881 O O . GLY A 1 114 ? 7.763 -1.141 -15.671 1.00 55.88 114 GLY A O 1
ATOM 882 N N . VAL A 1 115 ? 7.604 -0.307 -17.740 1.00 46.69 115 VAL A N 1
ATOM 883 C CA . VAL A 1 115 ? 6.338 0.395 -17.485 1.00 46.69 115 VAL A CA 1
ATOM 884 C C . VAL A 1 115 ? 5.224 -0.372 -18.198 1.00 46.69 115 VAL A C 1
ATOM 886 O O . VAL A 1 115 ? 5.181 -0.329 -19.429 1.00 46.69 115 VAL A O 1
ATOM 889 N N . PRO A 1 116 ? 4.332 -1.103 -17.499 1.00 50.84 116 PRO A N 1
ATOM 890 C CA . PRO A 1 116 ? 3.058 -1.443 -18.110 1.00 50.84 116 PRO A CA 1
ATOM 891 C C . PRO A 1 116 ? 2.376 -0.118 -18.453 1.00 50.84 116 PRO A C 1
ATOM 893 O O . PRO A 1 116 ? 2.160 0.713 -17.571 1.00 50.84 116 PRO A O 1
ATOM 896 N N . GLU A 1 117 ? 2.097 0.107 -19.738 1.00 49.25 117 GLU A N 1
ATOM 897 C CA . GLU A 1 117 ? 1.179 1.159 -20.172 1.00 49.25 117 GLU A CA 1
ATOM 898 C C . GLU A 1 117 ? -0.055 1.068 -19.274 1.00 49.25 117 GLU A C 1
ATOM 900 O O . GLU A 1 117 ? -0.677 0.007 -19.200 1.00 49.25 117 GLU A O 1
ATOM 905 N N . SER A 1 118 ? -0.330 2.133 -18.514 1.00 55.50 118 SER A N 1
ATOM 906 C CA . SER A 1 118 ? -1.416 2.224 -17.537 1.00 55.50 118 SER A CA 1
ATOM 907 C C . SER A 1 118 ? -2.765 1.950 -18.200 1.00 55.50 118 SER A C 1
ATOM 909 O O . SER A 1 118 ? -3.493 2.854 -18.592 1.00 55.50 118 SER A O 1
ATOM 911 N N . GLY A 1 119 ? -3.092 0.671 -18.322 1.00 52.19 119 GLY A N 1
ATOM 912 C CA . GLY A 1 119 ? -4.314 0.138 -18.887 1.00 52.19 119 GLY A CA 1
ATOM 913 C C . GLY A 1 119 ? -5.106 -0.576 -17.807 1.00 52.19 119 GLY A C 1
ATOM 914 O O . GLY A 1 119 ? -5.277 -1.786 -17.861 1.00 52.19 119 GLY A O 1
ATOM 915 N N . SER A 1 120 ? -5.539 0.152 -16.781 1.00 47.69 120 SER A N 1
ATOM 916 C CA . SER A 1 120 ? -6.891 0.034 -16.219 1.00 47.69 120 SER A CA 1
ATOM 917 C C . SER A 1 120 ? -7.022 0.868 -14.951 1.00 47.69 120 SER A C 1
ATOM 919 O O . SER A 1 120 ? -6.355 0.678 -13.939 1.00 47.69 120 SER A O 1
ATOM 921 N N . ILE A 1 121 ? -7.951 1.808 -15.053 1.00 48.97 121 ILE A N 1
ATOM 922 C CA . ILE A 1 121 ? -8.669 2.480 -13.979 1.00 48.97 121 ILE A CA 1
ATOM 923 C C . ILE A 1 121 ? -8.896 1.511 -12.811 1.00 48.97 121 ILE A C 1
ATOM 925 O O . ILE A 1 121 ? -9.655 0.545 -12.920 1.00 48.97 121 ILE A O 1
ATOM 929 N N . LEU A 1 122 ? -8.260 1.795 -11.678 1.00 45.06 122 LEU A N 1
ATOM 930 C CA . LEU A 1 122 ? -8.550 1.145 -10.409 1.00 45.06 122 LEU A CA 1
ATOM 931 C C . LEU A 1 122 ? -9.954 1.605 -9.997 1.00 45.06 122 LEU A C 1
ATOM 933 O O . LEU A 1 122 ? -10.146 2.707 -9.486 1.00 45.06 122 LEU A O 1
ATOM 937 N N . LYS A 1 123 ? -10.968 0.787 -10.308 1.00 53.09 123 LYS A N 1
ATOM 938 C CA . LYS A 1 123 ? -12.342 0.981 -9.838 1.00 53.09 123 LYS A CA 1
ATOM 939 C C . LYS A 1 123 ? -12.344 0.942 -8.312 1.00 53.09 123 LYS A C 1
ATOM 941 O O . LYS A 1 123 ? -12.452 -0.108 -7.686 1.00 53.09 123 LYS A O 1
ATOM 946 N N . GLN A 1 124 ? -12.285 2.124 -7.722 1.00 63.59 124 GLN A N 1
ATOM 947 C CA . GLN A 1 124 ? -12.792 2.406 -6.395 1.00 63.59 124 GLN A CA 1
ATOM 948 C C . GLN A 1 124 ? -14.290 2.076 -6.367 1.00 63.59 124 GLN A C 1
ATOM 950 O O . GLN A 1 124 ? -15.096 2.835 -6.898 1.00 63.59 124 GLN A O 1
ATOM 955 N N . ARG A 1 125 ? -14.689 0.973 -5.725 1.00 48.47 125 ARG A N 1
ATOM 956 C CA . ARG A 1 125 ? -15.933 0.944 -4.936 1.00 48.47 125 ARG A CA 1
ATOM 957 C C . ARG A 1 125 ? -16.006 -0.298 -4.061 1.00 48.47 125 ARG A C 1
ATOM 959 O O . ARG A 1 125 ? -16.142 -1.414 -4.550 1.00 48.47 125 ARG A O 1
ATOM 966 N N . GLY A 1 126 ? -15.970 -0.083 -2.751 1.00 48.44 126 GLY A N 1
ATOM 967 C CA . GLY A 1 126 ? -16.337 -1.107 -1.787 1.00 48.44 126 GLY A CA 1
ATOM 968 C C . GLY A 1 126 ? -17.820 -1.470 -1.885 1.00 48.44 126 GLY A C 1
ATOM 969 O O . GLY A 1 126 ? -18.675 -0.594 -2.004 1.00 48.44 126 GLY A O 1
ATOM 970 N N . LYS A 1 127 ? -18.105 -2.768 -1.806 1.00 39.66 127 LYS A N 1
ATOM 971 C CA . LYS A 1 127 ? -19.072 -3.391 -0.886 1.00 39.66 127 LYS A CA 1
ATOM 972 C C . LYS A 1 127 ? -19.060 -4.894 -1.146 1.00 39.66 127 LYS A C 1
ATOM 974 O O . LYS A 1 127 ? -19.317 -5.339 -2.259 1.00 39.66 127 LYS A O 1
ATOM 979 N N . GLY A 1 128 ? -18.731 -5.665 -0.113 1.00 43.69 128 GLY A N 1
ATOM 980 C CA . GLY A 1 128 ? -18.872 -7.113 -0.147 1.00 43.69 128 GLY A CA 1
ATOM 981 C C . GLY A 1 128 ? -20.338 -7.542 -0.198 1.00 43.69 128 GLY A C 1
ATOM 982 O O . GLY A 1 128 ? -21.224 -6.779 0.174 1.00 43.69 128 GLY A O 1
ATOM 983 N N . VAL A 1 129 ? -20.561 -8.782 -0.624 1.00 34.81 129 VAL A N 1
ATOM 984 C CA . VAL A 1 129 ? -21.250 -9.836 0.138 1.00 34.81 129 VAL A CA 1
ATOM 985 C C . VAL A 1 129 ? -21.060 -11.149 -0.628 1.00 34.81 129 VAL A C 1
ATOM 987 O O . VAL A 1 129 ? -21.204 -11.222 -1.844 1.00 34.81 129 VAL A O 1
ATOM 990 N N . LYS A 1 130 ? -20.662 -12.173 0.126 1.00 47.22 130 LYS A N 1
ATOM 991 C CA . LYS A 1 130 ? -20.479 -13.567 -0.280 1.00 47.22 130 LYS A CA 1
ATOM 992 C C . LYS A 1 130 ? -21.797 -14.148 -0.803 1.00 47.22 130 LYS A C 1
ATOM 994 O O . LYS A 1 130 ? -22.816 -13.918 -0.164 1.00 47.22 130 LYS A O 1
ATOM 999 N N . GLN A 1 131 ? -21.749 -15.037 -1.797 1.00 38.25 131 GLN A N 1
ATOM 1000 C CA . GLN A 1 131 ? -22.418 -16.340 -1.675 1.00 38.25 131 GLN A CA 1
ATOM 1001 C C . GLN A 1 131 ? -21.957 -17.335 -2.745 1.00 38.25 131 GLN A C 1
ATOM 1003 O O . GLN A 1 131 ? -22.210 -17.197 -3.936 1.00 38.25 131 GLN A O 1
ATOM 1008 N N . SER A 1 132 ? -21.281 -18.368 -2.260 1.00 45.41 132 SER A N 1
ATOM 1009 C CA . SER A 1 132 ? -21.116 -19.676 -2.875 1.00 45.41 132 SER A CA 1
ATOM 1010 C C . SER A 1 132 ? -22.390 -20.513 -2.683 1.00 45.41 132 SER A C 1
ATOM 1012 O O . SER A 1 132 ? -22.949 -20.511 -1.587 1.00 45.41 132 SER A O 1
ATOM 1014 N N . LYS A 1 133 ? -22.817 -21.244 -3.726 1.00 35.81 133 LYS A N 1
ATOM 1015 C CA . LYS A 1 133 ? -23.604 -22.508 -3.706 1.00 35.81 133 LYS A CA 1
ATOM 1016 C C . LYS A 1 133 ? -23.794 -22.971 -5.164 1.00 35.81 133 LYS A C 1
ATOM 1018 O O . LYS A 1 133 ? -24.383 -22.248 -5.953 1.00 35.81 133 LYS A O 1
ATOM 1023 N N . LYS A 1 134 ? -23.071 -23.998 -5.633 1.00 36.97 134 LYS A N 1
ATOM 1024 C CA . LYS A 1 134 ? -23.473 -25.426 -5.663 1.00 36.97 134 LYS A CA 1
ATOM 1025 C C . LYS A 1 134 ? -24.925 -25.658 -6.121 1.00 36.97 134 LYS A C 1
ATOM 1027 O O . LYS A 1 134 ? -25.848 -25.595 -5.321 1.00 36.97 134 LYS A O 1
ATOM 1032 N N . GLU A 1 135 ? -25.036 -25.829 -7.437 1.00 35.28 135 GLU A N 1
ATOM 1033 C CA . GLU A 1 135 ? -25.736 -26.846 -8.246 1.00 35.28 135 GLU A CA 1
ATOM 1034 C C . GLU A 1 135 ? -26.734 -27.845 -7.600 1.00 35.28 135 GLU A C 1
ATOM 1036 O O . GLU A 1 135 ? -26.549 -28.286 -6.466 1.00 35.28 135 GLU A O 1
ATOM 1041 N N . ILE A 1 136 ? -27.666 -28.302 -8.470 1.00 38.62 136 ILE A N 1
ATOM 1042 C CA . ILE A 1 136 ? -28.639 -29.435 -8.437 1.00 38.62 136 ILE A CA 1
ATOM 1043 C C . ILE A 1 136 ? -30.118 -29.007 -8.146 1.00 38.62 136 ILE A C 1
ATOM 1045 O O . ILE A 1 136 ? -30.339 -28.151 -7.295 1.00 38.62 136 ILE A O 1
ATOM 1049 N N . PRO A 1 137 ? -31.171 -29.581 -8.792 1.00 45.03 137 PRO A N 1
ATOM 1050 C CA . PRO A 1 137 ? -31.604 -29.465 -10.193 1.00 45.03 137 PRO A CA 1
ATOM 1051 C C . PRO A 1 137 ? -33.099 -29.024 -10.332 1.00 45.03 137 PRO A C 1
ATOM 1053 O O . PRO A 1 137 ? -33.854 -28.937 -9.366 1.00 45.03 137 PRO A O 1
ATOM 1056 N N . ARG A 1 138 ? -33.559 -28.766 -11.565 1.00 42.66 138 ARG A N 1
ATOM 1057 C CA . ARG A 1 138 ? -34.956 -28.400 -11.912 1.00 42.66 138 ARG A CA 1
ATOM 1058 C C . ARG A 1 138 ? -35.998 -29.464 -11.513 1.00 42.66 138 ARG A C 1
ATOM 1060 O O . ARG A 1 138 ? -35.759 -30.639 -11.779 1.00 42.66 138 ARG A O 1
ATOM 1067 N N . PRO A 1 139 ? -37.234 -29.050 -11.173 1.00 38.59 139 PRO A N 1
ATOM 1068 C CA . PRO A 1 139 ? -38.436 -29.786 -11.535 1.00 38.59 139 PRO A CA 1
ATOM 1069 C C . PRO A 1 139 ? -39.173 -29.104 -12.697 1.00 38.59 139 PRO A C 1
ATOM 1071 O O . PRO A 1 139 ? -39.427 -27.900 -12.710 1.00 38.59 139 PRO A O 1
ATOM 1074 N N . SER A 1 140 ? -39.493 -29.925 -13.692 1.00 45.12 140 SER A N 1
ATOM 1075 C CA . SER A 1 140 ? -40.354 -29.634 -14.835 1.00 45.12 140 SER A CA 1
ATOM 1076 C C . SER A 1 140 ? -41.820 -29.665 -14.405 1.00 45.12 140 SER A C 1
ATOM 1078 O O . SER A 1 140 ? -42.248 -30.690 -13.883 1.00 45.12 140 SER A O 1
ATOM 1080 N N . VAL A 1 141 ? -42.602 -28.612 -14.672 1.00 38.22 141 VAL A N 1
ATOM 1081 C CA . VAL A 1 141 ? -44.069 -28.722 -14.765 1.00 38.22 141 VAL A CA 1
ATOM 1082 C C . VAL A 1 141 ? -44.595 -27.765 -15.846 1.00 38.22 141 VAL A C 1
ATOM 1084 O O . VAL A 1 141 ? -44.378 -26.555 -15.790 1.00 38.22 141 VAL A O 1
ATOM 1087 N N . LYS A 1 142 ? -45.264 -28.339 -16.856 1.00 44.66 142 LYS A N 1
ATOM 1088 C CA . LYS A 1 142 ? -46.023 -27.663 -17.927 1.00 44.66 142 LYS A CA 1
ATOM 1089 C C . LYS A 1 142 ? -47.318 -27.023 -17.381 1.00 44.66 142 LYS A C 1
ATOM 1091 O O . LYS A 1 142 ? -47.899 -27.579 -16.453 1.00 44.66 142 LYS A O 1
ATOM 1096 N N . PRO A 1 143 ? -47.842 -25.945 -17.997 1.00 47.56 143 PRO A N 1
ATOM 1097 C CA . PRO A 1 143 ? -49.097 -25.312 -17.588 1.00 47.56 143 PRO A CA 1
ATOM 1098 C C . PRO A 1 143 ? -50.276 -25.733 -18.482 1.00 47.56 143 PRO A C 1
ATOM 1100 O O . PRO A 1 143 ? -50.107 -25.777 -19.698 1.00 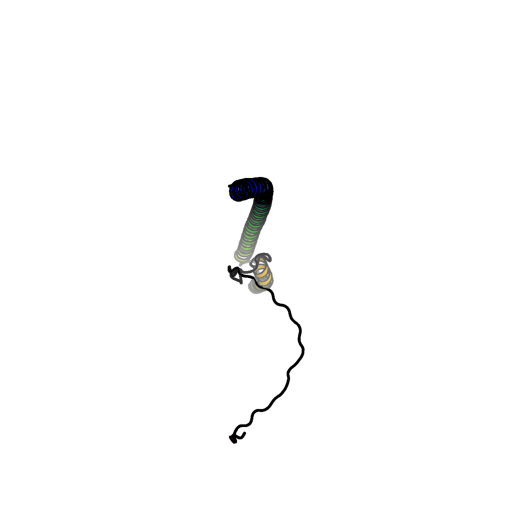47.56 143 PRO A O 1
ATOM 1103 N N . THR A 1 144 ? -51.484 -25.952 -17.940 1.00 33.75 144 THR A N 1
ATOM 1104 C CA . THR A 1 144 ? -52.762 -25.772 -18.678 1.00 33.75 144 THR A CA 1
ATOM 1105 C C . THR A 1 144 ? -53.949 -25.529 -17.718 1.00 33.75 144 THR A C 1
ATOM 1107 O O . THR A 1 144 ? -53.968 -26.004 -16.589 1.00 33.75 144 THR A O 1
ATOM 1110 N N . PHE A 1 145 ? -54.891 -24.711 -18.191 1.00 34.50 145 PHE A N 1
ATOM 1111 C CA . PHE A 1 145 ? -55.990 -23.972 -17.550 1.00 34.50 145 PHE A CA 1
ATOM 1112 C C . PHE A 1 145 ? -57.270 -24.765 -17.147 1.00 34.50 145 PHE A C 1
ATOM 1114 O O . PHE A 1 145 ? -57.705 -25.594 -17.931 1.00 34.50 145 PHE A O 1
ATOM 1121 N N . LYS A 1 146 ? -57.909 -24.327 -16.025 1.00 37.59 146 LYS A N 1
ATOM 1122 C CA . LYS A 1 146 ? -59.362 -24.060 -15.695 1.00 37.59 146 LYS A CA 1
ATOM 1123 C C . LYS A 1 146 ? -60.482 -25.119 -15.980 1.00 37.59 146 LYS A C 1
ATOM 1125 O O . LYS A 1 146 ?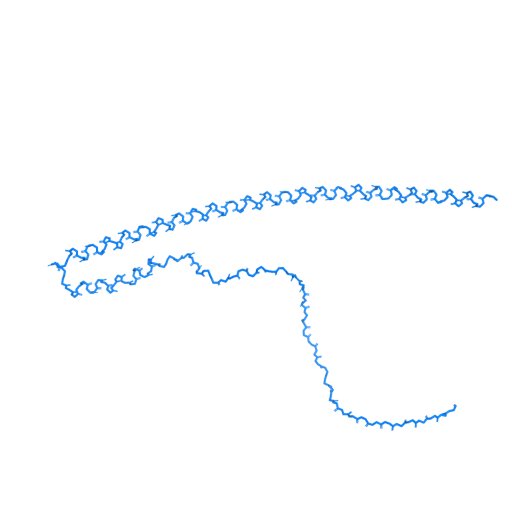 -60.316 -25.924 -16.879 1.00 37.59 146 LYS A O 1
ATOM 1130 N N . PRO A 1 147 ? -61.736 -24.974 -15.451 1.00 50.38 147 PRO A N 1
ATOM 1131 C CA . PRO A 1 147 ? -62.227 -24.540 -14.118 1.00 50.38 147 PRO A CA 1
ATOM 1132 C C . PRO A 1 147 ? -63.482 -25.327 -13.579 1.00 50.38 147 PRO A C 1
ATOM 1134 O O . PRO A 1 147 ? -64.111 -26.083 -14.304 1.00 50.38 147 PRO A O 1
ATOM 1137 N N . LYS A 1 148 ? -63.929 -24.976 -12.352 1.00 38.31 148 LYS A N 1
ATOM 1138 C CA . LYS A 1 148 ? -65.337 -24.876 -11.859 1.00 38.31 148 LYS A CA 1
ATOM 1139 C C . LYS A 1 148 ? -66.170 -26.146 -11.555 1.00 38.31 148 LYS A C 1
ATOM 1141 O O . LYS A 1 148 ? -66.684 -26.778 -12.464 1.00 38.31 148 LYS A O 1
ATOM 1146 N N . SER A 1 149 ? -66.523 -26.321 -10.273 1.00 38.47 149 SER A N 1
ATOM 1147 C CA . SER A 1 149 ? -67.919 -26.514 -9.816 1.00 38.47 149 SER A CA 1
ATOM 1148 C C . SER A 1 149 ? -68.032 -26.408 -8.288 1.00 38.47 149 SER A C 1
ATOM 1150 O O . SER A 1 149 ? -67.362 -27.134 -7.557 1.00 38.47 149 SER A O 1
ATOM 1152 N N . GLU A 1 150 ? -68.892 -25.501 -7.823 1.00 43.22 150 GLU A N 1
ATOM 1153 C CA . GLU A 1 150 ? -69.472 -25.489 -6.475 1.00 43.22 150 GLU A CA 1
ATOM 1154 C C . GLU A 1 150 ? -70.377 -26.713 -6.260 1.00 43.22 150 GLU A C 1
ATOM 1156 O O . GLU A 1 150 ? -71.100 -27.093 -7.179 1.00 43.22 150 GLU A O 1
ATOM 1161 N N . ALA A 1 151 ? -70.448 -27.229 -5.028 1.00 36.69 151 ALA A N 1
ATOM 1162 C CA . ALA A 1 151 ? -71.689 -27.761 -4.456 1.00 36.69 151 ALA A CA 1
ATOM 1163 C C . ALA A 1 151 ? -71.606 -27.822 -2.918 1.00 36.69 151 ALA A C 1
ATOM 1165 O O . ALA A 1 151 ? -70.710 -28.436 -2.346 1.00 36.69 151 ALA A O 1
ATOM 1166 N N . LYS A 1 152 ? -72.568 -27.150 -2.277 1.00 45.03 152 LYS A N 1
ATOM 1167 C CA . LYS A 1 152 ? -72.924 -27.192 -0.849 1.00 45.03 152 LYS A CA 1
ATOM 1168 C C . LYS A 1 152 ? -73.521 -28.548 -0.434 1.00 45.03 152 LYS A C 1
ATOM 1170 O O . LYS A 1 152 ? -74.051 -29.251 -1.291 1.00 45.03 152 LYS A O 1
ATOM 1175 N N . ARG A 1 153 ? -73.652 -28.700 0.897 1.00 41.53 153 ARG A N 1
ATOM 1176 C CA . ARG A 1 153 ? -74.591 -29.516 1.717 1.00 41.53 153 ARG A CA 1
ATOM 1177 C C . ARG A 1 153 ? -73.847 -30.601 2.502 1.00 41.53 153 ARG A C 1
ATOM 1179 O O . ARG A 1 153 ? -73.012 -31.277 1.924 1.00 41.53 153 ARG A O 1
ATOM 1186 N N . SER A 1 154 ? -74.091 -30.818 3.789 1.00 52.75 154 SER A N 1
ATOM 1187 C CA . SER A 1 154 ? -75.038 -30.251 4.761 1.00 52.75 154 SER A CA 1
ATOM 1188 C C . SER A 1 154 ? -74.500 -30.533 6.159 1.00 52.75 154 SER A C 1
ATOM 1190 O O . SER A 1 154 ? -73.708 -31.492 6.281 1.00 52.75 154 SER A O 1
#

Secondary structure (DSSP, 8-state):
-HHHHHHHHHHHHHHHHHHHHHHHHHHHHHHHHHHHHHHHHHHHHHHHHHHHHHHHHHHHHHHHHHHHHHHHHHHHHHHHHHHHHGGGTS-HHHHHHHHHHHHHHHHHHTS-TT----------------------------------------

pLDDT: mean 77.51, std 22.5, range [33.75, 98.81]